Protein AF-A0A538NF00-F1 (afdb_monomer_lite)

Radius of gyration: 29.86 Å; chains: 1; bounding box: 86×49×46 Å

Foldseek 3Di:
DQDDLVRVCVVVVHDSVVSVVVQVVLQDADCPAPDCVPNNHQWDDDVRGIDGPCVVVVVVVVVVPDDDDVVVVVVVVCVVCVVVVVVPPPCPVVVVVVVVCVVDVPPPDDDD

Sequence (112 aa):
MRSSVPAMARLCFIEVPRLTEILNEFQSPDPYSRIKEHGGRKIKEIDGGWIVLNYGRYRKNMLQRKPLSNAERQKRFRERHRSNEAVTGDNAAVTSKVTEKLRNPQKSVTPS

pLDDT: mean 73.47, std 15.9, range [39.19, 96.31]

Secondary structure (DSSP, 8-state):
-B--HHHHHHHTTS-HHHHHHHHHHHHS--TT-S--GGGG-SEEEETTEEEETTHHHHHHHHHHT--S-HHHHHHHHHHHHHHHHTT-SSTHHHHHHHHHHTT---------

Structure (mmCIF, N/CA/C/O backbone):
data_AF-A0A538NF00-F1
#
_entry.id   AF-A0A538NF00-F1
#
loop_
_atom_site.group_PDB
_atom_site.id
_atom_site.type_symbol
_atom_site.label_atom_id
_atom_site.label_alt_id
_atom_site.label_comp_id
_atom_site.label_asym_id
_atom_site.label_entity_id
_atom_site.label_seq_id
_atom_site.pdbx_PDB_ins_code
_atom_site.Cartn_x
_atom_site.Cartn_y
_atom_site.Cartn_z
_atom_site.occupancy
_atom_site.B_iso_or_equiv
_atom_site.auth_seq_id
_atom_site.auth_comp_id
_atom_site.auth_asym_id
_atom_site.auth_atom_id
_atom_site.pdbx_PDB_model_num
ATOM 1 N N . MET A 1 1 ? -4.824 -7.280 -5.471 1.00 68.81 1 MET A N 1
ATOM 2 C CA . MET A 1 1 ? -4.128 -8.344 -4.721 1.00 68.81 1 MET A CA 1
ATOM 3 C C . MET A 1 1 ? -5.199 -9.131 -3.991 1.00 68.81 1 MET A C 1
ATOM 5 O O . MET A 1 1 ? -6.018 -8.497 -3.340 1.00 68.81 1 MET A O 1
ATOM 9 N N . ARG A 1 2 ? -5.256 -10.458 -4.156 1.00 79.50 2 ARG A N 1
ATOM 10 C CA . ARG A 1 2 ? -6.204 -11.298 -3.411 1.00 79.50 2 ARG A CA 1
ATOM 11 C C . ARG A 1 2 ? -5.457 -11.996 -2.285 1.00 79.50 2 ARG A C 1
ATOM 13 O O . ARG A 1 2 ? -4.575 -12.800 -2.560 1.00 79.50 2 ARG A O 1
ATOM 20 N N . SER A 1 3 ? -5.733 -11.603 -1.053 1.00 85.56 3 SER A N 1
ATOM 21 C CA . SER A 1 3 ? -5.069 -12.110 0.147 1.00 85.56 3 SER A CA 1
ATOM 22 C C . SER A 1 3 ? -5.918 -11.750 1.359 1.00 85.56 3 SER A C 1
ATOM 24 O O . SER A 1 3 ? -6.633 -10.754 1.322 1.00 85.56 3 SER A O 1
ATOM 26 N N . SER A 1 4 ? -5.817 -12.525 2.436 1.00 90.12 4 SER A N 1
ATOM 27 C CA . SER A 1 4 ? -6.393 -12.171 3.736 1.00 90.12 4 SER A CA 1
ATOM 28 C C . SER A 1 4 ? -5.462 -11.237 4.522 1.00 90.12 4 SER A C 1
ATOM 30 O O . SER A 1 4 ? -4.259 -11.176 4.236 1.00 90.12 4 SER A O 1
ATOM 32 N N . VAL A 1 5 ? -6.000 -10.538 5.533 1.00 90.25 5 VAL A N 1
ATOM 33 C CA . VAL A 1 5 ? -5.217 -9.657 6.426 1.00 90.25 5 VAL A CA 1
ATOM 34 C C . VAL A 1 5 ? -4.044 -10.412 7.074 1.00 90.25 5 VAL A C 1
ATOM 36 O O . VAL A 1 5 ? -2.916 -9.937 6.958 1.00 90.25 5 VAL A O 1
ATOM 39 N N . PRO A 1 6 ? -4.209 -11.617 7.663 1.00 92.69 6 PRO A N 1
ATOM 40 C CA . PRO A 1 6 ? -3.082 -12.322 8.280 1.00 92.69 6 PRO A CA 1
ATOM 41 C C . PRO A 1 6 ? -1.993 -12.730 7.279 1.00 92.69 6 PRO A C 1
ATOM 43 O O . PRO A 1 6 ? -0.806 -12.680 7.596 1.00 92.69 6 PRO A O 1
ATOM 46 N N . ALA A 1 7 ? -2.380 -13.110 6.057 1.00 91.50 7 ALA A N 1
ATOM 47 C CA . ALA A 1 7 ? -1.425 -13.447 5.006 1.00 91.50 7 ALA A CA 1
ATOM 48 C C . ALA A 1 7 ? -0.635 -12.211 4.545 1.00 91.50 7 ALA A C 1
ATOM 50 O O . ALA A 1 7 ? 0.581 -12.288 4.383 1.00 91.50 7 ALA A O 1
ATOM 51 N N . MET A 1 8 ? -1.289 -11.053 4.416 1.00 91.62 8 MET A N 1
ATOM 52 C CA . MET A 1 8 ? -0.599 -9.793 4.127 1.00 91.62 8 MET A CA 1
ATOM 53 C C . MET A 1 8 ? 0.323 -9.358 5.266 1.00 91.62 8 MET A C 1
ATOM 55 O O . MET A 1 8 ? 1.425 -8.898 4.992 1.00 91.62 8 MET A O 1
ATOM 59 N N . ALA A 1 9 ? -0.081 -9.547 6.523 1.00 94.31 9 ALA A N 1
ATOM 60 C CA . ALA A 1 9 ? 0.730 -9.174 7.681 1.00 94.31 9 ALA A CA 1
ATOM 61 C C . ALA A 1 9 ? 2.067 -9.932 7.669 1.00 94.31 9 ALA A C 1
ATOM 63 O O . ALA A 1 9 ? 3.132 -9.333 7.808 1.00 94.31 9 ALA A O 1
ATOM 64 N N . ARG A 1 10 ? 2.013 -11.235 7.354 1.00 93.56 10 ARG A N 1
ATOM 65 C CA . ARG A 1 10 ? 3.203 -12.076 7.151 1.00 93.56 10 ARG A CA 1
ATOM 66 C C . ARG A 1 10 ? 4.069 -11.606 5.983 1.00 93.56 10 ARG A C 1
ATOM 68 O O . ARG A 1 10 ? 5.278 -11.514 6.142 1.00 93.56 10 ARG A O 1
ATOM 75 N N . LEU A 1 11 ? 3.470 -11.296 4.830 1.00 92.50 11 LEU A N 1
ATOM 76 C CA . LEU A 1 11 ? 4.207 -10.817 3.649 1.00 92.50 11 LEU A CA 1
ATOM 77 C C . LEU A 1 11 ? 4.894 -9.465 3.887 1.00 92.50 11 LEU A C 1
ATOM 79 O O . LEU A 1 11 ? 5.959 -9.209 3.333 1.00 92.50 11 LEU A O 1
ATOM 83 N N . CYS A 1 12 ? 4.277 -8.602 4.691 1.00 92.00 12 CYS A N 1
ATOM 84 C CA . CYS A 1 12 ? 4.786 -7.277 5.026 1.00 92.00 12 CYS A CA 1
ATOM 85 C C . CYS A 1 12 ? 5.683 -7.261 6.271 1.00 92.00 12 CYS A C 1
ATOM 87 O O . CYS A 1 12 ? 6.198 -6.198 6.602 1.00 92.00 12 CYS A O 1
ATOM 89 N N . PHE A 1 13 ? 5.871 -8.402 6.945 1.00 95.56 13 PHE A N 1
ATOM 90 C CA . PHE A 1 13 ? 6.627 -8.518 8.196 1.00 95.56 13 PHE A CA 1
ATOM 91 C C . PHE A 1 13 ? 6.142 -7.563 9.301 1.00 95.56 13 PHE A C 1
ATOM 93 O O . PHE A 1 13 ? 6.942 -6.950 10.003 1.00 95.56 13 PHE A O 1
ATOM 100 N N . ILE A 1 14 ? 4.824 -7.434 9.458 1.00 95.50 14 ILE A N 1
ATOM 101 C CA . ILE A 1 14 ? 4.205 -6.624 10.516 1.00 95.50 14 ILE A CA 1
ATOM 102 C C . ILE A 1 14 ? 3.118 -7.410 11.244 1.00 95.50 14 ILE A C 1
ATOM 104 O O . ILE A 1 14 ? 2.599 -8.405 10.739 1.00 95.50 14 ILE A O 1
ATOM 108 N N . GLU A 1 15 ? 2.751 -6.954 12.437 1.00 96.31 15 GLU A N 1
ATOM 109 C CA . GLU A 1 15 ? 1.668 -7.556 13.209 1.00 96.31 15 GLU A CA 1
ATOM 110 C C . GLU A 1 15 ? 0.293 -7.305 12.565 1.00 96.31 15 GLU A C 1
ATOM 112 O O . GLU A 1 15 ? 0.043 -6.274 11.936 1.00 96.31 15 GLU A O 1
ATOM 117 N N . VAL A 1 16 ? -0.632 -8.249 12.752 1.00 94.56 16 VAL A N 1
ATOM 118 C CA . VAL A 1 16 ? -2.013 -8.175 12.240 1.00 94.56 16 VAL A CA 1
ATOM 119 C C . VAL A 1 16 ? -2.771 -6.909 12.684 1.00 94.56 16 VAL A C 1
ATOM 121 O O . VAL A 1 16 ? -3.370 -6.268 11.812 1.00 94.56 16 VAL A O 1
ATOM 124 N N . PRO A 1 17 ? -2.767 -6.497 13.972 1.00 95.31 17 PRO A N 1
ATOM 125 C CA . PRO A 1 17 ? -3.433 -5.258 14.380 1.00 95.31 17 PRO A CA 1
ATOM 126 C C . PRO A 1 17 ? -2.854 -4.041 13.653 1.00 95.31 17 PRO A C 1
ATOM 128 O O . PRO A 1 17 ? -3.605 -3.246 13.089 1.00 95.31 17 PRO A O 1
ATOM 131 N N . ARG A 1 18 ? -1.523 -3.966 13.538 1.00 93.81 18 ARG A N 1
ATOM 132 C CA . ARG A 1 18 ? -0.844 -2.873 12.840 1.00 93.81 18 ARG A CA 1
ATOM 133 C C . ARG A 1 18 ? -1.202 -2.811 11.359 1.00 93.81 18 ARG A C 1
ATOM 135 O O . ARG A 1 18 ? -1.411 -1.728 10.818 1.00 93.81 18 ARG A O 1
ATOM 142 N N . LEU A 1 19 ? -1.298 -3.959 10.690 1.00 94.38 19 LEU A N 1
ATOM 143 C CA . LEU A 1 19 ? -1.740 -3.988 9.299 1.00 94.38 19 LEU A CA 1
ATOM 144 C C . LEU A 1 19 ? -3.181 -3.481 9.160 1.00 94.38 19 LEU A C 1
ATOM 146 O O . LEU A 1 19 ? -3.473 -2.742 8.226 1.00 94.38 19 LEU A O 1
ATOM 150 N N . THR A 1 20 ? -4.070 -3.854 10.081 1.00 92.50 20 THR A N 1
ATOM 151 C CA . THR A 1 20 ? -5.473 -3.410 10.069 1.00 92.50 20 THR A CA 1
ATOM 152 C C . THR A 1 20 ? -5.579 -1.887 10.182 1.00 92.50 20 THR A C 1
ATOM 154 O O . THR A 1 20 ? -6.320 -1.270 9.419 1.00 92.50 20 THR A O 1
ATOM 157 N N . GLU A 1 21 ? -4.790 -1.266 11.063 1.00 94.50 21 GLU A N 1
ATOM 158 C CA . GLU A 1 21 ? -4.700 0.198 11.179 1.00 94.50 21 GLU A CA 1
ATOM 159 C C . GLU A 1 21 ? -4.278 0.851 9.858 1.00 94.50 21 GLU A C 1
ATOM 161 O O . GLU A 1 21 ? -4.951 1.757 9.367 1.00 94.50 21 GLU A O 1
ATOM 166 N N . ILE A 1 22 ? -3.205 0.345 9.243 1.00 91.62 22 ILE A N 1
ATOM 167 C CA . ILE A 1 22 ? -2.679 0.865 7.973 1.00 91.62 22 ILE A CA 1
ATOM 168 C C . ILE A 1 22 ? -3.716 0.715 6.852 1.00 91.62 22 ILE A C 1
ATOM 170 O O . ILE A 1 22 ? -3.918 1.629 6.051 1.00 91.62 22 ILE A O 1
ATOM 174 N N . LEU A 1 23 ? -4.397 -0.433 6.786 1.00 91.62 23 LEU A N 1
ATOM 175 C CA . LEU A 1 23 ? -5.451 -0.670 5.802 1.00 91.62 23 LEU A CA 1
ATOM 176 C C . LEU A 1 23 ? -6.623 0.296 5.994 1.00 91.62 23 LEU A C 1
ATOM 178 O O . LEU A 1 23 ? -7.157 0.795 5.004 1.00 91.62 23 LEU A O 1
ATOM 182 N N . ASN A 1 24 ? -7.008 0.592 7.235 1.00 91.75 24 ASN A N 1
ATOM 183 C CA . ASN A 1 24 ? -8.062 1.561 7.532 1.00 91.75 24 ASN A CA 1
ATOM 184 C C . ASN A 1 24 ? -7.654 2.985 7.142 1.00 91.75 24 ASN A C 1
ATOM 186 O O . ASN A 1 24 ? -8.439 3.699 6.515 1.00 91.75 24 ASN A O 1
ATOM 190 N N . GLU A 1 25 ? -6.419 3.387 7.432 1.00 90.69 25 GLU A N 1
ATOM 191 C CA . GLU A 1 25 ? -5.879 4.686 7.022 1.00 90.69 25 GLU A CA 1
ATOM 192 C C . GLU A 1 25 ? -5.876 4.826 5.491 1.00 90.69 25 GLU A C 1
ATOM 194 O O . GLU A 1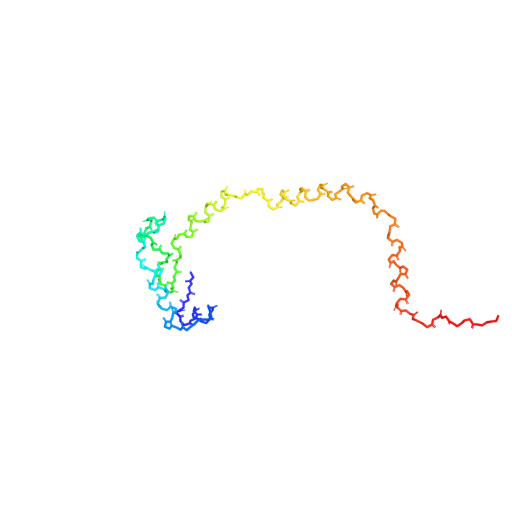 25 ? -6.314 5.834 4.941 1.00 90.69 25 GLU A O 1
ATOM 199 N N . PHE A 1 26 ? -5.469 3.780 4.768 1.00 88.81 26 PHE A N 1
ATOM 200 C CA . PHE A 1 26 ? -5.369 3.816 3.305 1.00 88.81 26 PHE A CA 1
ATOM 201 C C . PHE A 1 26 ? -6.735 3.774 2.602 1.00 88.81 26 PHE A C 1
ATOM 203 O O . PHE A 1 26 ? -6.846 4.200 1.442 1.00 88.81 26 PHE A O 1
ATOM 210 N N . GLN A 1 27 ? -7.758 3.243 3.277 1.00 89.19 27 GLN A N 1
ATOM 211 C CA . GLN A 1 27 ? -9.154 3.241 2.829 1.00 89.19 27 GLN A CA 1
ATOM 212 C C . GLN A 1 27 ? -9.907 4.519 3.207 1.00 89.19 27 GLN A C 1
ATOM 214 O O . GLN A 1 27 ? -10.940 4.821 2.598 1.00 89.19 27 GLN A O 1
ATOM 219 N N . SER A 1 28 ? -9.403 5.263 4.191 1.00 88.31 28 SER A N 1
ATOM 220 C CA . SER A 1 28 ? -9.991 6.521 4.633 1.00 88.31 28 SER A CA 1
ATOM 221 C C . SER A 1 28 ? -9.790 7.621 3.582 1.00 88.31 28 SER A C 1
ATOM 223 O O . SER A 1 28 ? -8.808 7.604 2.831 1.00 88.31 28 SER A O 1
ATOM 225 N N . PRO A 1 29 ? -10.743 8.561 3.457 1.00 84.75 29 PRO A N 1
ATOM 226 C CA . PRO A 1 29 ? -10.585 9.704 2.568 1.00 84.75 29 PRO A CA 1
ATOM 227 C C . PRO A 1 29 ? -9.406 10.580 3.019 1.00 84.75 29 PRO A C 1
ATOM 229 O O . PRO A 1 29 ? -9.261 10.871 4.203 1.00 84.75 29 PRO A O 1
ATOM 232 N N . ASP A 1 30 ? -8.587 11.015 2.063 1.00 84.50 30 ASP A N 1
ATOM 233 C CA . ASP A 1 30 ? -7.388 11.830 2.299 1.00 84.50 30 ASP A CA 1
ATOM 234 C C . ASP A 1 30 ? -7.607 13.223 1.675 1.00 84.50 30 ASP A C 1
ATOM 236 O O . ASP A 1 30 ? -7.463 13.379 0.455 1.00 84.50 30 ASP A O 1
ATOM 240 N N . PRO A 1 31 ? -7.990 14.240 2.474 1.00 77.62 31 PRO A N 1
ATOM 241 C CA . PRO A 1 31 ? -8.320 15.576 1.973 1.00 77.62 31 PRO A CA 1
ATOM 242 C C . PRO A 1 31 ? -7.102 16.332 1.427 1.00 77.62 31 PRO A C 1
ATOM 244 O O . PRO A 1 31 ? -7.260 17.232 0.601 1.00 77.62 31 PRO A O 1
ATOM 247 N N . TYR A 1 32 ? -5.892 15.948 1.841 1.00 79.56 32 TYR A N 1
ATOM 248 C CA . TYR A 1 32 ? -4.637 16.535 1.370 1.00 79.56 32 TYR A CA 1
ATOM 249 C C . TYR A 1 32 ? -4.045 15.771 0.179 1.00 79.56 32 TYR A C 1
ATOM 251 O O . TYR A 1 32 ? -2.993 16.145 -0.352 1.00 79.56 32 TYR A O 1
ATOM 259 N N . SER A 1 33 ? -4.717 14.714 -0.286 1.00 78.25 33 SER A N 1
ATOM 260 C CA . SER A 1 33 ? -4.273 13.954 -1.445 1.00 78.25 33 SER A CA 1
ATOM 261 C C . SER A 1 33 ? -4.246 14.829 -2.698 1.00 78.25 33 SER A C 1
ATOM 263 O O . SER A 1 33 ? -5.222 15.470 -3.089 1.00 78.25 33 SER A O 1
ATOM 265 N N . ARG A 1 34 ? -3.122 14.764 -3.417 1.00 74.38 34 ARG A N 1
ATOM 266 C CA . ARG A 1 34 ? -2.954 15.384 -4.745 1.00 74.38 34 ARG A CA 1
ATOM 267 C C . ARG A 1 34 ? -3.908 14.800 -5.793 1.00 74.38 34 ARG A C 1
ATOM 269 O O . ARG A 1 34 ? -4.083 15.378 -6.863 1.00 74.38 34 ARG A O 1
ATOM 276 N N . ILE A 1 35 ? -4.495 13.637 -5.517 1.00 69.81 35 ILE A N 1
ATOM 277 C CA . ILE A 1 35 ? -5.444 12.948 -6.386 1.00 69.81 35 ILE A CA 1
ATOM 278 C C . ILE A 1 35 ? -6.786 12.926 -5.659 1.00 69.81 35 ILE A C 1
ATOM 280 O O . IL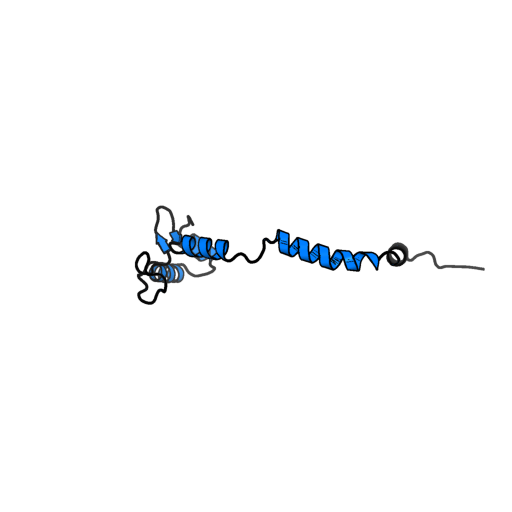E A 1 35 ? -6.971 12.157 -4.722 1.00 69.81 35 ILE A O 1
ATOM 284 N N . LYS A 1 36 ? -7.721 13.768 -6.111 1.00 73.50 36 LYS A N 1
ATOM 285 C CA . LYS A 1 36 ? -9.085 13.853 -5.559 1.00 73.50 36 LYS A CA 1
ATOM 286 C C . LYS A 1 36 ? -10.014 12.726 -6.033 1.00 73.50 36 LYS A C 1
ATOM 288 O O . LYS A 1 36 ? -11.135 12.616 -5.542 1.00 73.50 36 LYS A O 1
ATOM 293 N N . GLU A 1 37 ? -9.574 11.890 -6.980 1.00 71.50 37 GLU A N 1
ATOM 294 C CA . GLU A 1 37 ? -10.342 10.713 -7.411 1.00 71.50 37 GLU A CA 1
ATOM 295 C C . GLU A 1 37 ? -10.616 9.801 -6.205 1.00 71.50 37 GLU A C 1
ATOM 297 O O . GLU A 1 37 ? -9.747 9.591 -5.359 1.00 71.50 37 GLU A O 1
ATOM 302 N N . HIS A 1 38 ? -11.854 9.309 -6.095 1.00 73.75 38 HIS A N 1
ATOM 303 C CA . HIS A 1 38 ? -12.331 8.487 -4.973 1.00 73.75 38 HIS A CA 1
ATOM 304 C C . HIS A 1 38 ? -12.149 9.110 -3.572 1.00 73.75 38 HIS A C 1
ATOM 306 O O . HIS A 1 38 ? -12.059 8.384 -2.582 1.00 73.75 38 HIS A O 1
ATOM 312 N N . GLY A 1 39 ? -12.098 10.444 -3.470 1.00 73.75 39 GLY A N 1
ATOM 313 C CA . GLY A 1 39 ? -11.949 11.145 -2.190 1.00 73.75 39 GLY A CA 1
ATOM 314 C C . GLY A 1 39 ? -10.558 11.003 -1.563 1.00 73.75 39 GLY A C 1
ATOM 315 O O . GLY A 1 39 ? -10.433 11.069 -0.346 1.00 73.75 39 GLY A O 1
ATOM 316 N N . GLY A 1 40 ? -9.521 10.748 -2.370 1.00 79.50 40 GLY A N 1
ATOM 317 C CA . GLY A 1 40 ? -8.134 10.637 -1.898 1.00 79.50 40 GLY A CA 1
ATOM 318 C C . GLY A 1 40 ? -7.714 9.246 -1.413 1.00 79.50 40 GLY A C 1
ATOM 319 O O . GLY A 1 40 ? -6.543 9.041 -1.089 1.00 79.50 40 GLY A O 1
ATOM 320 N N . ARG A 1 41 ? -8.632 8.273 -1.423 1.00 84.62 41 ARG A N 1
ATOM 321 C CA . ARG A 1 41 ? -8.382 6.897 -0.972 1.00 84.62 41 ARG A CA 1
ATOM 322 C C . ARG A 1 41 ? -7.301 6.217 -1.809 1.00 84.62 41 ARG A C 1
ATOM 324 O O . ARG A 1 41 ? -7.258 6.354 -3.034 1.00 84.62 41 ARG A O 1
ATOM 331 N N . LYS A 1 42 ? -6.428 5.447 -1.158 1.00 85.00 42 LYS A N 1
ATOM 332 C CA . LYS A 1 42 ? -5.306 4.763 -1.827 1.00 85.00 42 LYS A CA 1
ATOM 333 C C . LYS A 1 42 ? -5.688 3.347 -2.257 1.00 85.00 42 LYS A C 1
ATOM 335 O O . LYS A 1 42 ? -5.287 2.910 -3.341 1.00 85.00 42 LYS A O 1
ATOM 340 N N . ILE A 1 43 ? -6.500 2.660 -1.454 1.00 88.50 43 ILE A N 1
ATOM 341 C CA . ILE A 1 43 ? -6.964 1.291 -1.710 1.00 88.50 43 ILE A CA 1
ATOM 342 C C . ILE A 1 43 ? -8.480 1.164 -1.516 1.00 88.50 43 ILE A C 1
ATOM 344 O O . ILE A 1 43 ? -9.104 1.994 -0.857 1.00 88.50 43 ILE A O 1
ATOM 348 N N . LYS A 1 44 ? -9.069 0.116 -2.093 1.00 88.31 44 LYS A N 1
ATOM 349 C CA . LYS A 1 44 ? -10.467 -0.280 -1.896 1.00 88.31 44 LYS A CA 1
ATOM 350 C C . LYS A 1 44 ? -10.543 -1.783 -1.651 1.00 88.31 44 LYS A C 1
ATOM 352 O O . LYS A 1 44 ? -9.875 -2.544 -2.353 1.00 88.31 44 LYS A O 1
ATOM 357 N N . GLU A 1 45 ? -11.355 -2.190 -0.686 1.00 87.50 45 GLU A N 1
ATOM 358 C CA . GLU A 1 45 ? -11.685 -3.595 -0.459 1.00 87.50 45 GLU A CA 1
ATOM 359 C C . GLU A 1 45 ? -12.580 -4.138 -1.586 1.00 87.50 45 GLU A C 1
ATOM 361 O O . GLU A 1 45 ? -13.482 -3.463 -2.093 1.00 87.50 45 GLU A O 1
ATOM 366 N N . ILE A 1 46 ? -12.268 -5.347 -2.032 1.00 87.94 46 ILE A N 1
ATOM 367 C CA . ILE A 1 46 ? -12.991 -6.117 -3.043 1.00 87.94 46 ILE A CA 1
ATOM 368 C C . ILE A 1 46 ? -13.206 -7.527 -2.504 1.00 87.94 46 ILE A C 1
ATOM 370 O O . ILE A 1 46 ? -12.532 -7.942 -1.562 1.00 87.94 46 ILE A O 1
ATOM 374 N N . ASP A 1 47 ? -14.090 -8.289 -3.141 1.00 84.25 47 ASP A N 1
ATOM 375 C CA . ASP A 1 47 ? -14.275 -9.687 -2.770 1.00 84.25 47 ASP A CA 1
ATOM 376 C C . ASP A 1 47 ? -12.942 -10.458 -2.874 1.00 84.25 47 ASP A C 1
ATOM 378 O O . ASP A 1 47 ? -12.309 -10.539 -3.937 1.00 84.25 47 ASP A O 1
ATOM 382 N N . GLY A 1 48 ? -12.467 -10.935 -1.723 1.00 81.69 48 GLY A N 1
ATOM 383 C CA . GLY A 1 48 ? -11.201 -11.645 -1.577 1.00 81.69 48 GLY A CA 1
ATOM 384 C C . GLY A 1 48 ? -9.924 -10.792 -1.517 1.00 81.69 48 GLY A C 1
ATOM 385 O O . GLY A 1 48 ? -8.840 -11.357 -1.687 1.00 81.69 48 GLY A O 1
ATOM 386 N N . GLY A 1 49 ? -9.983 -9.470 -1.300 1.00 87.81 49 GLY A N 1
ATOM 387 C CA . GLY A 1 49 ? -8.780 -8.679 -0.994 1.00 87.81 49 GLY A CA 1
ATOM 388 C C . GLY A 1 49 ? -8.886 -7.181 -1.277 1.00 87.81 49 GLY A C 1
ATOM 389 O O . GLY A 1 49 ? -9.918 -6.561 -1.055 1.00 87.81 49 GLY A O 1
ATOM 390 N N . TRP A 1 50 ? -7.805 -6.581 -1.791 1.00 88.75 50 TRP A N 1
ATOM 391 C CA . TRP A 1 50 ? -7.728 -5.132 -2.028 1.00 88.75 50 TRP A CA 1
ATOM 392 C C . TRP A 1 50 ? -7.214 -4.782 -3.422 1.00 88.75 50 TRP A C 1
ATOM 394 O O . TRP A 1 50 ? -6.334 -5.443 -3.995 1.00 88.75 50 TRP A O 1
ATOM 404 N N . ILE A 1 51 ? -7.735 -3.682 -3.959 1.00 87.00 51 ILE A N 1
ATOM 405 C CA . ILE A 1 51 ? -7.257 -3.047 -5.186 1.00 87.00 51 ILE A CA 1
ATOM 406 C C . ILE A 1 51 ? -6.700 -1.654 -4.886 1.00 87.00 51 ILE A C 1
ATOM 408 O O . ILE A 1 51 ? -7.253 -0.906 -4.084 1.00 87.00 51 ILE A O 1
ATOM 412 N N . VAL A 1 52 ? -5.599 -1.297 -5.550 1.00 87.19 52 VAL A N 1
ATOM 413 C CA . VAL A 1 52 ? -5.005 0.043 -5.467 1.00 87.19 52 VAL A CA 1
ATOM 414 C C . VAL A 1 52 ? -5.680 0.940 -6.500 1.00 87.19 52 VAL A C 1
ATOM 416 O O . VAL A 1 52 ? -5.523 0.722 -7.702 1.00 87.19 52 VAL A O 1
ATOM 419 N N . LEU A 1 53 ? -6.405 1.961 -6.042 1.00 83.88 53 LEU A N 1
ATOM 420 C CA . LEU A 1 53 ? -7.206 2.836 -6.909 1.00 83.88 53 LEU A CA 1
ATOM 421 C C . LEU A 1 53 ? -6.324 3.730 -7.793 1.00 83.88 53 LEU A C 1
ATOM 423 O O . LEU A 1 53 ? -6.546 3.859 -8.995 1.00 83.88 53 LEU A O 1
ATOM 427 N N . ASN A 1 54 ? -5.249 4.278 -7.225 1.00 76.44 54 ASN A N 1
ATOM 428 C CA . ASN A 1 54 ? -4.401 5.255 -7.918 1.00 76.44 54 ASN A CA 1
ATOM 429 C C . ASN A 1 54 ? -3.409 4.627 -8.913 1.00 76.44 54 ASN A C 1
ATOM 431 O O . ASN A 1 54 ? -2.748 5.338 -9.675 1.00 76.44 54 ASN A O 1
ATOM 435 N N . TYR A 1 55 ? -3.292 3.296 -8.935 1.00 74.38 55 TYR A N 1
ATOM 436 C CA . TYR A 1 55 ? -2.262 2.594 -9.702 1.00 74.38 55 TYR A CA 1
ATOM 437 C C . TYR A 1 55 ? -2.361 2.847 -11.212 1.00 74.38 55 TYR A C 1
ATOM 439 O O . TYR A 1 55 ? -1.343 3.052 -11.874 1.00 74.38 55 TYR A O 1
ATOM 447 N N . GLY A 1 56 ? -3.581 2.895 -11.759 1.00 72.94 56 GLY A N 1
ATOM 448 C CA . GLY A 1 56 ? -3.802 3.125 -13.189 1.00 72.94 56 GLY A CA 1
ATOM 449 C C . GLY A 1 56 ? -3.247 4.468 -13.671 1.00 72.94 56 GLY A C 1
ATOM 450 O O . GLY A 1 56 ? -2.614 4.538 -14.726 1.00 72.94 56 GLY A O 1
ATOM 451 N N . ARG A 1 57 ? -3.407 5.523 -12.864 1.00 70.00 57 ARG A N 1
ATOM 452 C CA . ARG A 1 57 ? -2.900 6.870 -13.160 1.00 70.00 57 ARG A CA 1
ATOM 453 C C . ARG A 1 57 ? -1.372 6.917 -13.111 1.00 70.00 57 ARG A C 1
ATOM 455 O O . ARG A 1 57 ? -0.748 7.417 -14.047 1.00 70.00 57 ARG A O 1
ATOM 462 N N . TYR A 1 58 ? -0.758 6.331 -12.080 1.00 67.81 58 TYR A N 1
ATOM 463 C CA . TYR A 1 58 ? 0.704 6.228 -12.004 1.00 67.81 58 TYR A CA 1
ATOM 464 C C . TYR A 1 58 ? 1.281 5.416 -13.163 1.00 67.81 58 TYR A C 1
ATOM 466 O O . TYR A 1 58 ? 2.250 5.847 -13.782 1.00 67.81 58 TYR A O 1
ATOM 474 N N . ARG A 1 59 ? 0.659 4.288 -13.521 1.00 70.00 59 ARG A N 1
ATOM 475 C CA . ARG A 1 59 ? 1.130 3.433 -14.615 1.00 70.00 59 ARG A CA 1
ATOM 476 C C . ARG A 1 59 ? 1.076 4.140 -15.968 1.00 70.00 59 ARG A C 1
ATOM 478 O O . ARG A 1 59 ? 2.052 4.063 -16.710 1.00 70.00 59 ARG A O 1
ATOM 485 N N . LYS A 1 60 ? -0.001 4.877 -16.266 1.00 69.75 60 LYS A N 1
ATOM 486 C CA . LYS A 1 60 ? -0.107 5.701 -17.485 1.00 69.75 60 LYS A CA 1
ATOM 487 C C . LYS A 1 60 ? 0.960 6.797 -17.527 1.00 69.75 60 LYS A C 1
ATOM 489 O O . LYS A 1 60 ? 1.674 6.899 -18.519 1.00 69.75 60 LYS A O 1
ATOM 494 N N . ASN A 1 61 ? 1.140 7.543 -16.438 1.00 66.56 61 ASN A N 1
ATOM 495 C CA . ASN A 1 61 ? 2.157 8.598 -16.367 1.00 66.56 61 ASN A CA 1
ATOM 496 C C . ASN A 1 61 ? 3.582 8.040 -16.492 1.00 66.56 61 ASN A C 1
ATOM 498 O O . ASN A 1 61 ? 4.440 8.665 -17.104 1.00 66.56 61 ASN A O 1
ATOM 502 N N . MET A 1 62 ? 3.845 6.857 -15.937 1.00 63.50 62 MET A N 1
ATOM 503 C CA . MET A 1 62 ? 5.153 6.202 -16.004 1.00 63.50 62 MET A CA 1
ATOM 504 C C . MET A 1 62 ? 5.448 5.630 -17.397 1.00 63.50 62 MET A C 1
ATOM 506 O O . MET A 1 62 ? 6.586 5.687 -17.853 1.00 63.50 62 MET A O 1
ATOM 510 N N . LEU A 1 63 ? 4.423 5.131 -18.096 1.00 60.94 63 LEU A N 1
ATOM 511 C CA . LEU A 1 63 ? 4.507 4.729 -19.504 1.00 60.94 63 LEU A CA 1
ATOM 512 C C . LEU A 1 63 ? 4.776 5.928 -20.422 1.00 60.94 63 LEU A C 1
ATOM 514 O O . LEU A 1 63 ? 5.641 5.836 -21.285 1.00 60.94 63 LEU A O 1
ATOM 518 N N . GLN A 1 64 ? 4.093 7.053 -20.198 1.00 61.66 64 GLN A N 1
ATOM 519 C CA . GLN A 1 64 ? 4.299 8.290 -20.963 1.00 61.66 64 GLN A CA 1
ATOM 520 C C . GLN A 1 64 ? 5.659 8.945 -20.685 1.00 61.66 64 GLN A C 1
ATOM 522 O O . GLN A 1 64 ? 6.220 9.602 -21.552 1.00 61.66 64 GLN A O 1
ATOM 527 N N . ARG A 1 65 ? 6.213 8.747 -19.484 1.00 59.75 65 ARG A N 1
ATOM 528 C CA . ARG A 1 65 ? 7.511 9.296 -19.070 1.00 59.75 65 ARG A CA 1
ATOM 529 C C . ARG A 1 65 ? 8.716 8.441 -19.445 1.00 59.75 65 ARG A C 1
ATOM 531 O O . ARG A 1 65 ? 9.817 8.812 -19.048 1.00 59.75 65 ARG A O 1
ATOM 538 N N . LYS A 1 66 ? 8.562 7.313 -20.153 1.00 59.09 66 LYS A N 1
ATOM 539 C CA . LYS A 1 66 ? 9.716 6.472 -20.511 1.00 5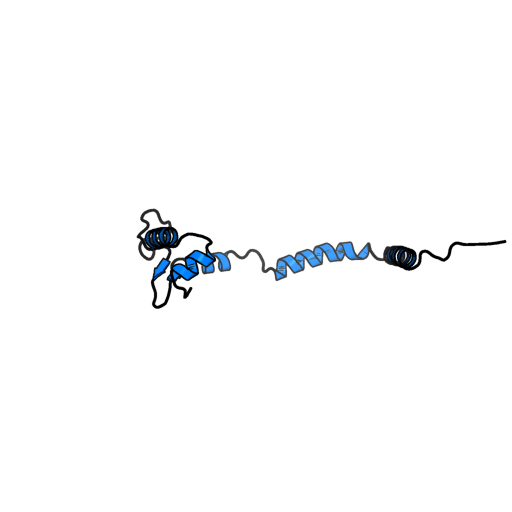9.09 66 LYS A CA 1
ATOM 540 C C . LYS A 1 66 ? 10.721 7.266 -21.366 1.00 59.09 66 LYS A C 1
ATOM 542 O O . LYS A 1 66 ? 10.411 7.588 -22.510 1.00 59.09 66 LYS A O 1
ATOM 547 N N . PRO A 1 67 ? 11.934 7.537 -20.850 1.00 58.31 67 PRO A N 1
ATOM 548 C CA . PRO A 1 67 ? 12.981 8.217 -21.588 1.00 58.31 67 PRO A CA 1
ATOM 549 C C . PRO A 1 67 ? 13.828 7.162 -22.294 1.00 58.31 67 PRO A C 1
ATOM 551 O O . PRO A 1 67 ? 14.683 6.539 -21.660 1.00 58.31 67 PRO A O 1
ATOM 554 N N . LEU A 1 68 ? 13.571 6.990 -23.591 1.00 59.03 68 LEU A N 1
ATOM 555 C CA . LEU A 1 68 ? 14.189 6.015 -24.488 1.00 59.03 68 LEU A CA 1
ATOM 556 C C . LEU 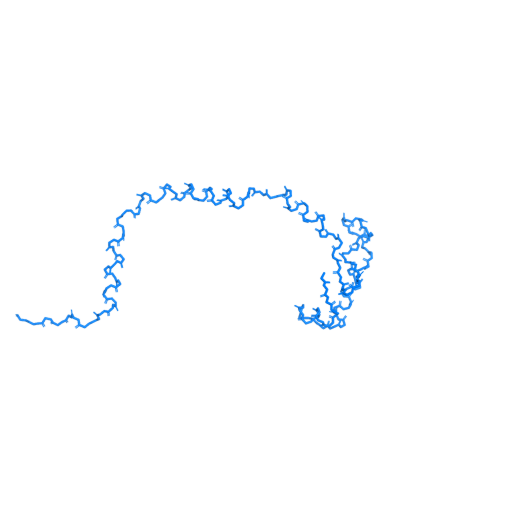A 1 68 ? 13.964 4.557 -24.031 1.00 59.03 68 LEU A C 1
ATOM 558 O O . LEU A 1 68 ? 14.199 4.178 -22.882 1.00 59.03 68 LEU A O 1
ATOM 562 N N . SER A 1 69 ? 13.479 3.704 -24.929 1.00 72.19 69 SER A N 1
ATOM 563 C CA . SER A 1 69 ? 13.336 2.272 -24.651 1.00 72.19 69 SER A CA 1
ATOM 564 C C . SER A 1 69 ? 14.670 1.718 -24.129 1.00 72.19 69 SER A C 1
ATOM 566 O O . SER A 1 69 ? 15.737 2.150 -24.569 1.00 72.19 69 SER A O 1
ATOM 568 N N . ASN A 1 70 ? 14.652 0.733 -23.223 1.00 68.19 70 ASN A N 1
ATOM 569 C CA . ASN A 1 70 ? 15.876 0.010 -22.838 1.00 68.19 70 ASN A CA 1
ATOM 570 C C . ASN A 1 70 ? 16.669 -0.438 -24.082 1.00 68.19 70 ASN A C 1
ATOM 572 O O . ASN A 1 70 ? 17.896 -0.422 -24.066 1.00 68.19 70 ASN A O 1
ATOM 576 N N . ALA A 1 71 ? 15.967 -0.716 -25.186 1.00 71.06 71 ALA A N 1
ATOM 577 C CA . ALA A 1 71 ? 16.546 -0.990 -26.495 1.00 71.06 71 ALA 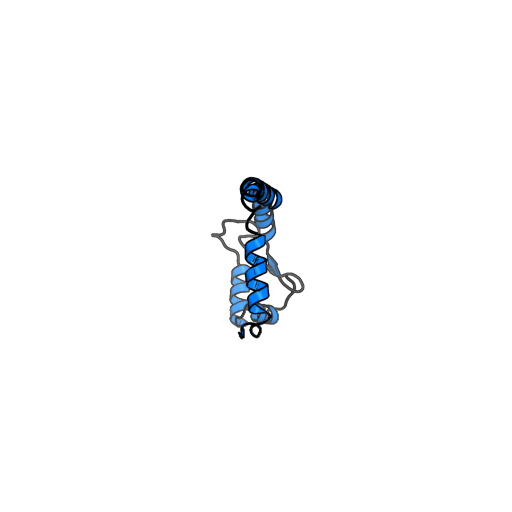A CA 1
ATOM 578 C C . ALA A 1 71 ? 17.435 0.146 -27.036 1.00 71.06 71 ALA A C 1
ATOM 580 O O . ALA A 1 71 ? 18.517 -0.118 -27.552 1.00 71.06 71 ALA A O 1
ATOM 581 N N . GLU A 1 72 ? 17.028 1.407 -26.901 1.00 78.50 72 GLU A N 1
ATOM 582 C CA . GLU A 1 72 ? 17.788 2.573 -27.364 1.00 78.50 72 GLU A CA 1
ATOM 583 C C . GLU A 1 72 ? 18.970 2.882 -26.444 1.00 78.50 72 GLU A C 1
ATOM 585 O O . GLU A 1 72 ? 20.050 3.226 -26.925 1.00 78.50 72 GLU A O 1
ATOM 590 N N . ARG A 1 73 ? 18.813 2.693 -25.127 1.00 77.81 73 ARG A N 1
ATOM 591 C CA . ARG A 1 73 ? 19.942 2.764 -24.182 1.00 77.81 73 ARG A CA 1
ATOM 592 C C . ARG A 1 73 ? 20.997 1.714 -24.510 1.00 77.81 73 ARG A C 1
ATOM 594 O O . ARG A 1 73 ? 22.181 2.028 -24.569 1.00 77.81 73 ARG A O 1
ATOM 601 N N . GLN A 1 74 ? 20.562 0.486 -24.777 1.00 81.12 74 GLN A N 1
ATOM 602 C CA . GLN A 1 74 ? 21.448 -0.625 -25.102 1.00 81.12 74 GLN A CA 1
ATOM 603 C C . GLN A 1 74 ? 22.058 -0.485 -26.503 1.00 81.12 74 GLN A C 1
ATOM 605 O O . GLN A 1 74 ? 23.215 -0.844 -26.697 1.00 81.12 74 GLN A O 1
ATOM 610 N N . LYS A 1 75 ? 21.333 0.110 -27.462 1.00 82.94 75 LYS A N 1
ATOM 611 C CA . LYS A 1 75 ? 21.875 0.520 -28.765 1.00 82.94 75 LYS A CA 1
ATOM 612 C C . LYS A 1 75 ? 23.001 1.546 -28.597 1.00 82.94 75 LYS A C 1
ATOM 614 O O . LYS A 1 75 ? 24.097 1.281 -29.071 1.00 82.94 75 LYS A O 1
ATOM 619 N N . ARG A 1 76 ? 22.780 2.629 -27.842 1.00 83.56 76 ARG A N 1
ATOM 620 C CA . ARG A 1 76 ? 23.810 3.652 -27.564 1.00 83.56 76 ARG A CA 1
ATOM 621 C C . ARG A 1 76 ? 25.017 3.088 -26.818 1.00 83.56 76 ARG A C 1
ATOM 623 O O . ARG A 1 76 ? 26.145 3.474 -27.097 1.00 83.56 76 ARG A O 1
ATOM 630 N N . PHE A 1 77 ? 24.792 2.182 -25.867 1.00 82.94 77 PHE A N 1
ATOM 631 C CA . PHE A 1 77 ? 25.871 1.482 -25.171 1.00 82.94 77 PHE A CA 1
ATOM 632 C C . PHE A 1 77 ? 26.704 0.656 -26.158 1.00 82.94 77 PHE A C 1
ATOM 634 O O . PHE A 1 77 ? 27.915 0.830 -26.224 1.00 82.94 77 PHE A O 1
ATOM 641 N N . ARG A 1 78 ? 26.061 -0.169 -26.995 1.00 82.62 78 ARG A N 1
ATOM 642 C CA . ARG A 1 78 ? 26.757 -0.942 -28.034 1.00 82.62 78 ARG A CA 1
ATOM 643 C C . ARG A 1 78 ? 27.509 -0.049 -29.014 1.00 82.62 78 ARG A C 1
ATOM 645 O O . ARG A 1 78 ? 28.649 -0.349 -29.316 1.00 82.62 78 ARG A O 1
ATOM 652 N N . GLU A 1 79 ? 26.919 1.052 -29.470 1.00 83.38 79 GLU A N 1
ATOM 653 C CA . GLU A 1 79 ? 27.588 2.013 -30.361 1.00 83.38 79 GLU A CA 1
ATOM 654 C C . GLU A 1 79 ? 28.847 2.617 -29.721 1.00 83.38 79 GLU A C 1
ATOM 656 O O . GLU A 1 79 ? 29.882 2.686 -30.376 1.00 83.38 79 GLU A O 1
ATOM 661 N N . ARG A 1 80 ? 28.795 2.974 -28.430 1.00 78.56 80 ARG A N 1
ATOM 662 C CA . ARG A 1 80 ? 29.952 3.495 -27.678 1.00 78.56 80 ARG A CA 1
ATOM 663 C C . ARG A 1 80 ? 31.037 2.451 -27.426 1.00 78.56 80 ARG A C 1
ATOM 665 O O . ARG A 1 80 ? 32.210 2.791 -27.389 1.00 78.56 80 ARG A O 1
ATOM 672 N N . HIS A 1 81 ? 30.655 1.195 -27.219 1.00 76.19 81 HIS A N 1
ATOM 673 C CA . HIS A 1 81 ? 31.613 0.120 -26.959 1.00 76.19 81 HIS A CA 1
ATOM 674 C C . HIS A 1 81 ? 32.160 -0.516 -28.242 1.00 76.19 81 HIS A C 1
ATOM 676 O O . HIS A 1 81 ? 33.266 -1.044 -28.222 1.00 76.19 81 HIS A O 1
ATOM 682 N N . ARG A 1 82 ? 31.460 -0.374 -29.374 1.00 69.81 82 ARG A N 1
ATOM 683 C CA . ARG A 1 82 ? 31.915 -0.834 -30.693 1.00 69.81 82 ARG A CA 1
ATOM 684 C C . ARG A 1 82 ? 33.160 -0.091 -31.180 1.00 69.81 82 ARG A C 1
ATOM 686 O O . ARG A 1 82 ? 33.969 -0.683 -31.881 1.00 69.81 82 ARG A O 1
ATOM 693 N N . SER A 1 83 ? 33.349 1.174 -30.795 1.00 60.09 83 SER A N 1
ATOM 694 C CA . SER A 1 83 ? 34.588 1.908 -31.096 1.00 60.09 83 SER A CA 1
ATOM 695 C C . SER A 1 83 ? 35.776 1.479 -30.226 1.00 60.09 83 SER A C 1
ATOM 697 O O . SER A 1 83 ? 36.913 1.653 -30.645 1.00 60.09 83 SER A O 1
ATOM 699 N N . ASN A 1 84 ? 35.533 0.895 -29.045 1.00 58.81 84 ASN A N 1
ATOM 700 C CA . ASN A 1 84 ? 36.592 0.417 -28.144 1.00 58.81 84 ASN A CA 1
ATOM 701 C C . ASN A 1 84 ? 37.006 -1.039 -28.413 1.00 58.81 84 ASN A C 1
ATOM 703 O O . ASN A 1 84 ? 38.082 -1.459 -27.995 1.00 58.81 84 ASN A O 1
ATOM 707 N N . GLU A 1 85 ? 36.176 -1.817 -29.108 1.00 52.78 85 GLU A N 1
ATOM 708 C CA . GLU A 1 85 ? 36.425 -3.238 -29.381 1.00 52.78 85 GLU A CA 1
ATOM 709 C C . GLU A 1 85 ? 37.585 -3.457 -30.372 1.00 52.78 85 GLU A C 1
ATOM 711 O O . GLU A 1 85 ? 38.301 -4.450 -30.275 1.00 52.78 85 GLU A O 1
ATOM 716 N N . ALA A 1 86 ? 37.867 -2.475 -31.237 1.00 54.53 86 ALA A N 1
ATOM 717 C CA . ALA A 1 86 ? 39.011 -2.504 -32.154 1.00 54.53 86 ALA A CA 1
ATOM 718 C C . ALA A 1 86 ? 40.388 -2.482 -31.450 1.00 54.53 86 ALA A C 1
ATOM 720 O O . ALA A 1 86 ? 41.396 -2.766 -32.088 1.00 54.53 86 ALA A O 1
ATOM 721 N N . VAL A 1 87 ? 40.452 -2.169 -30.148 1.00 55.31 87 VAL A N 1
ATOM 722 C CA . VAL A 1 87 ? 41.716 -2.037 -29.391 1.00 55.31 87 VAL A CA 1
ATOM 723 C C . VAL A 1 87 ? 42.098 -3.333 -28.650 1.00 55.31 87 VAL A C 1
ATOM 725 O O . VAL A 1 87 ? 43.176 -3.429 -28.075 1.00 55.31 87 VAL A O 1
ATOM 728 N N . THR A 1 88 ? 41.253 -4.373 -28.680 1.00 52.78 88 THR A N 1
ATOM 729 C CA . THR A 1 88 ? 41.470 -5.618 -27.906 1.00 52.78 88 THR A CA 1
ATOM 730 C C . THR A 1 88 ? 41.808 -6.825 -28.793 1.00 52.78 88 THR A C 1
ATOM 732 O O . THR A 1 88 ? 41.441 -7.952 -28.474 1.00 52.78 88 THR A O 1
ATOM 735 N N . GLY A 1 89 ? 42.496 -6.608 -29.919 1.00 52.47 89 GLY A N 1
ATOM 736 C CA . GLY A 1 89 ? 42.934 -7.689 -30.814 1.00 52.47 89 GLY A CA 1
ATOM 737 C C . GLY A 1 89 ? 44.086 -8.540 -30.261 1.00 52.47 89 GLY A C 1
ATOM 738 O O . GLY A 1 89 ? 44.159 -9.728 -30.563 1.00 52.47 89 GLY A O 1
ATOM 739 N N . ASP A 1 90 ? 44.934 -7.976 -29.392 1.00 52.88 90 ASP A N 1
ATOM 740 C CA . ASP A 1 90 ? 46.240 -8.586 -29.079 1.00 52.88 90 ASP A CA 1
ATOM 741 C C . ASP A 1 90 ? 46.367 -9.214 -27.677 1.00 52.88 90 ASP A C 1
ATOM 743 O O . ASP A 1 90 ? 47.309 -9.960 -27.410 1.00 52.88 90 ASP A O 1
ATOM 747 N N . ASN A 1 91 ? 45.412 -8.997 -26.764 1.00 53.53 91 ASN A N 1
ATOM 748 C CA . ASN A 1 91 ? 45.535 -9.481 -25.376 1.00 53.53 91 ASN A CA 1
ATOM 749 C C . ASN A 1 91 ? 45.020 -10.915 -25.141 1.00 53.53 91 ASN A C 1
ATOM 751 O O . ASN A 1 91 ? 45.214 -11.465 -24.054 1.00 53.53 91 ASN A O 1
ATOM 755 N N . ALA A 1 92 ? 44.423 -11.564 -26.148 1.00 53.91 92 ALA A N 1
ATOM 756 C CA . ALA A 1 92 ? 43.921 -12.938 -26.032 1.00 53.91 92 ALA A CA 1
ATOM 757 C C . ALA A 1 92 ? 45.037 -13.970 -25.757 1.00 53.91 92 ALA A C 1
ATOM 759 O O . ALA A 1 92 ? 44.806 -14.985 -25.100 1.00 53.91 92 ALA A O 1
ATOM 760 N N . ALA A 1 93 ? 46.268 -13.695 -26.202 1.00 54.34 93 ALA A N 1
ATOM 761 C CA . ALA A 1 93 ? 47.409 -14.596 -26.031 1.00 54.34 93 ALA A CA 1
ATOM 762 C C . ALA A 1 93 ? 47.992 -14.612 -24.601 1.00 54.34 93 ALA A C 1
ATOM 764 O O . ALA A 1 93 ? 48.733 -15.533 -24.248 1.00 54.34 93 ALA A O 1
ATOM 765 N N . VAL A 1 94 ? 47.686 -13.611 -23.767 1.00 53.84 94 VAL A N 1
ATOM 766 C CA . VAL A 1 94 ? 48.256 -13.493 -22.410 1.00 53.84 94 VAL A CA 1
ATOM 767 C C . VAL A 1 94 ? 47.433 -14.284 -21.386 1.00 53.84 94 VAL A C 1
ATOM 769 O O . VAL A 1 94 ? 47.988 -14.841 -20.438 1.00 53.84 94 VAL A O 1
ATOM 772 N N . THR A 1 95 ? 46.122 -14.427 -21.595 1.00 52.94 95 THR A N 1
ATOM 773 C CA . THR A 1 95 ? 45.219 -15.095 -20.640 1.00 52.94 95 THR A CA 1
ATOM 774 C C . THR A 1 95 ? 45.313 -16.628 -20.685 1.00 52.94 95 THR A C 1
ATOM 776 O O . THR A 1 95 ? 45.116 -17.294 -19.664 1.00 52.94 95 THR A O 1
ATOM 779 N N . SER A 1 96 ? 45.684 -17.213 -21.829 1.00 53.28 96 SER A N 1
ATOM 780 C CA . SER A 1 96 ? 45.874 -18.667 -21.962 1.00 53.28 96 SER A CA 1
ATOM 781 C C . SER A 1 96 ? 47.132 -19.170 -21.242 1.00 53.28 96 SER A 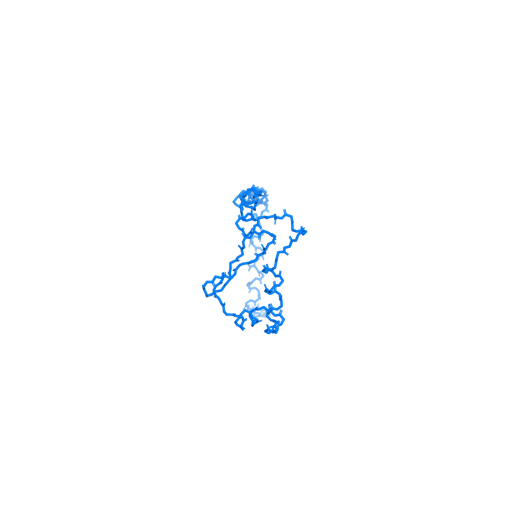C 1
ATOM 783 O O . SER A 1 96 ? 47.113 -20.240 -20.640 1.00 53.28 96 SER A O 1
ATOM 785 N N . LYS A 1 97 ? 48.206 -18.370 -21.192 1.00 50.38 97 LYS A N 1
ATOM 786 C CA . LYS A 1 97 ? 49.463 -18.763 -20.523 1.00 50.38 97 LYS A CA 1
ATOM 787 C C . LYS A 1 97 ? 49.355 -18.813 -18.995 1.00 50.38 97 LYS A C 1
ATOM 789 O O . LYS A 1 97 ? 50.052 -19.597 -18.354 1.00 50.38 97 LYS A O 1
ATOM 794 N N . VAL A 1 98 ? 48.487 -17.992 -18.398 1.00 54.28 98 VAL A N 1
ATOM 795 C CA . VAL A 1 98 ? 48.282 -17.965 -16.936 1.00 54.28 98 VAL A CA 1
ATOM 796 C C . VAL A 1 98 ? 47.437 -19.151 -16.470 1.00 54.28 98 VAL A C 1
ATOM 798 O O . VAL A 1 98 ? 47.704 -19.734 -15.421 1.00 54.28 98 VAL A O 1
ATOM 801 N N . THR A 1 99 ? 46.446 -19.553 -17.265 1.00 53.50 99 THR A N 1
ATOM 802 C CA . THR A 1 99 ? 45.530 -20.645 -16.906 1.00 53.50 99 THR A CA 1
ATOM 803 C C . THR A 1 99 ? 46.165 -22.031 -17.043 1.00 53.50 99 THR A C 1
ATOM 805 O O . THR A 1 99 ? 45.820 -22.932 -16.280 1.00 53.50 99 THR A O 1
ATOM 808 N N . GLU A 1 100 ? 47.148 -22.198 -17.930 1.00 51.72 100 GLU A N 1
ATOM 809 C CA . GLU A 1 100 ? 47.892 -23.456 -18.070 1.00 51.72 100 GLU A CA 1
ATOM 810 C C . GLU A 1 100 ? 48.912 -23.669 -16.933 1.00 51.72 100 GLU A C 1
ATOM 812 O O . GLU A 1 100 ? 49.004 -24.768 -16.382 1.00 51.72 100 GLU A O 1
ATOM 817 N N . LYS A 1 101 ? 49.591 -22.603 -16.474 1.00 48.00 101 LYS A N 1
ATOM 818 C CA . LYS A 1 101 ? 50.529 -22.656 -15.330 1.00 48.00 101 LYS A CA 1
ATOM 819 C C . LYS A 1 101 ? 49.863 -23.015 -13.998 1.00 48.00 101 LYS A C 1
ATOM 821 O O . LYS A 1 101 ? 50.501 -23.632 -13.151 1.00 48.00 101 LYS A O 1
ATOM 826 N N . LEU A 1 102 ? 48.593 -22.654 -13.809 1.00 55.25 102 LEU A N 1
ATOM 827 C CA . LEU A 1 102 ? 47.845 -22.953 -12.580 1.00 55.25 102 LEU A CA 1
ATOM 828 C C . LEU A 1 102 ? 47.249 -24.369 -12.564 1.00 55.25 102 LEU A C 1
ATOM 830 O O . LEU A 1 102 ? 46.864 -24.852 -11.502 1.00 55.25 102 LEU A O 1
ATOM 834 N N . ARG A 1 103 ? 47.182 -25.050 -13.717 1.00 50.53 103 ARG A N 1
ATOM 835 C CA . ARG A 1 103 ? 46.610 -26.401 -13.824 1.00 50.53 103 ARG A CA 1
ATOM 836 C C . ARG A 1 103 ? 47.620 -27.511 -13.521 1.00 50.53 103 ARG A C 1
ATOM 838 O O . ARG A 1 103 ? 47.192 -28.609 -13.183 1.00 50.53 103 ARG A O 1
ATOM 845 N N . ASN A 1 104 ? 48.930 -27.264 -13.621 1.00 51.38 104 ASN A N 1
ATOM 846 C CA . ASN A 1 104 ? 49.923 -28.319 -13.398 1.00 51.38 104 ASN A CA 1
ATOM 847 C C . ASN A 1 104 ? 51.237 -27.802 -12.768 1.00 51.38 104 ASN A C 1
ATOM 849 O O . ASN A 1 104 ? 52.165 -27.441 -13.491 1.00 51.38 104 ASN A O 1
ATOM 853 N N . PRO A 1 105 ? 51.362 -27.791 -11.428 1.00 51.09 105 PRO A N 1
ATOM 854 C CA . PRO A 1 105 ? 52.538 -27.251 -10.739 1.00 51.09 105 PRO A CA 1
ATOM 855 C C . PRO A 1 105 ? 53.772 -28.184 -10.703 1.00 51.09 105 PRO A C 1
ATOM 857 O O . PRO A 1 105 ? 54.759 -27.840 -10.067 1.00 51.09 105 PRO A O 1
ATOM 860 N N . GLN A 1 106 ? 53.760 -29.354 -11.357 1.00 53.50 106 GLN A N 1
ATOM 861 C CA . GLN A 1 106 ? 54.746 -30.434 -11.123 1.00 53.50 106 GLN A CA 1
ATOM 862 C C . GLN A 1 106 ? 55.743 -30.705 -12.272 1.00 53.50 106 GLN A C 1
ATOM 864 O O . GLN A 1 106 ? 56.315 -31.789 -12.350 1.00 53.50 106 GLN A O 1
ATOM 869 N N . LYS A 1 107 ? 55.998 -29.758 -13.184 1.00 48.97 107 LYS A N 1
ATOM 870 C CA . LYS A 1 107 ? 57.080 -29.908 -14.184 1.00 48.97 107 LYS A CA 1
ATOM 871 C C . LYS A 1 107 ? 58.026 -28.711 -14.194 1.00 48.97 107 LYS A C 1
ATOM 873 O O . LYS A 1 107 ? 58.110 -27.968 -15.163 1.00 48.97 107 LYS A O 1
ATOM 878 N N . SER A 1 108 ? 58.771 -28.560 -13.107 1.00 51.72 108 SER A N 1
ATOM 879 C CA . SER A 1 108 ? 60.051 -27.851 -13.111 1.00 51.72 108 SER A CA 1
ATOM 880 C C . SER A 1 108 ? 61.030 -28.584 -12.200 1.00 51.72 108 SER A C 1
ATOM 882 O O . SER A 1 108 ? 61.343 -28.130 -11.105 1.00 51.72 108 SER A O 1
ATOM 884 N N . VAL A 1 109 ? 61.487 -29.749 -12.649 1.00 44.75 109 VAL A N 1
ATOM 885 C CA . VAL A 1 109 ? 62.743 -30.326 -12.171 1.00 44.75 109 VAL A CA 1
ATOM 886 C C . VAL A 1 109 ? 63.536 -30.677 -13.420 1.00 44.75 109 VAL A C 1
ATOM 888 O O . VAL A 1 109 ? 63.270 -31.674 -14.087 1.00 44.75 109 VAL A O 1
ATOM 891 N N . THR A 1 110 ? 64.442 -29.776 -13.790 1.00 48.69 110 THR A N 1
ATOM 892 C CA . THR A 1 110 ? 65.616 -30.114 -14.597 1.00 48.69 110 THR A CA 1
ATOM 893 C C . THR A 1 110 ? 66.433 -31.163 -13.845 1.00 48.69 110 THR A C 1
ATOM 895 O O . THR A 1 110 ? 66.479 -31.137 -12.613 1.00 48.69 110 THR A O 1
ATOM 898 N N . PRO A 1 111 ? 67.117 -32.061 -14.562 1.00 44.88 111 PRO A N 1
ATOM 899 C CA . PRO A 1 111 ? 68.561 -32.036 -14.352 1.00 44.88 111 PRO A CA 1
ATOM 900 C C . PRO A 1 111 ? 69.410 -32.310 -15.602 1.00 44.88 111 PRO A C 1
ATOM 902 O O . PRO A 1 111 ? 69.021 -33.082 -16.476 1.00 44.88 111 PRO A O 1
ATOM 905 N N . SER A 1 112 ? 70.597 -31.692 -15.527 1.00 39.19 112 SER A N 1
ATOM 906 C CA . SER A 1 112 ? 71.904 -32.019 -16.123 1.00 39.19 112 SER A CA 1
ATOM 907 C C . SER A 1 112 ? 72.095 -31.893 -17.629 1.00 39.19 112 SER A C 1
ATOM 909 O O . SER A 1 112 ? 71.675 -32.793 -18.381 1.00 39.19 112 SER A O 1
#